Protein AF-A0A967X5P2-F1 (afdb_monomer_lite)

Secondary structure (DSSP, 8-state):
------SBSSGGGHHHHHHHHHHHTT--TT-TT-----S--B---HHHHHHHTTT-HHHHHHHHHHHHH-----------PPPPP--TT--TTT-

Foldseek 3Di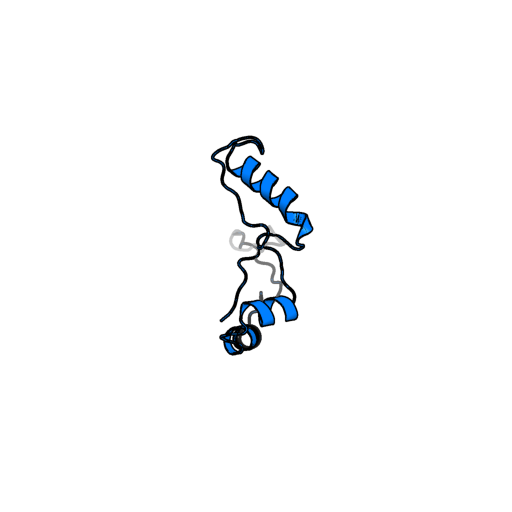:
DDDQQAPEADLVCQVVVQCVQCVVVVHDPPDPPGDHDDSRRHDDDLVVRCVVCVVPNVVSVVVVVVVVPDDDDPDDPDPPDDDDDDDPPDDPVRD

Sequence (95 aa):
VASNDCHYLLPEDHDAHDVLVCIQTGKTVKTRDRMTYTGQHYLKTRAEMAELFHWAPEAVTNSLAVAERCDFSFGENKLHLPDFPVPEGYDLDGY

pLDDT: mean 94.74, std 4.95, range [74.44, 98.56]

Structure (mmCIF, N/CA/C/O backbone):
data_AF-A0A967X5P2-F1
#
_entry.id   AF-A0A967X5P2-F1
#
loop_
_atom_site.group_PDB
_atom_site.id
_atom_site.type_symbol
_atom_site.label_atom_id
_atom_site.label_alt_id
_atom_site.label_comp_id
_atom_site.label_asym_id
_atom_site.label_entity_id
_atom_site.label_seq_id
_atom_site.pdbx_PDB_ins_code
_atom_site.Cartn_x
_atom_site.Cartn_y
_atom_site.Cartn_z
_atom_site.occupancy
_atom_site.B_iso_or_equiv
_atom_site.auth_seq_id
_atom_site.auth_comp_id
_atom_site.auth_asym_id
_atom_site.auth_atom_id
_atom_site.pdbx_PDB_model_num
ATOM 1 N N . VAL A 1 1 ? -6.425 -10.466 -9.102 1.00 95.94 1 VAL A N 1
ATOM 2 C CA . VAL A 1 1 ? -6.547 -9.025 -8.775 1.00 95.94 1 VAL A CA 1
ATOM 3 C C . VAL A 1 1 ? -5.145 -8.506 -8.519 1.00 95.94 1 VAL A C 1
ATOM 5 O O . VAL A 1 1 ? -4.414 -9.195 -7.819 1.00 95.94 1 VAL A O 1
ATOM 8 N N . ALA A 1 2 ? -4.749 -7.386 -9.123 1.00 98.00 2 ALA A N 1
ATOM 9 C CA . ALA A 1 2 ? -3.417 -6.804 -8.962 1.00 98.00 2 ALA A CA 1
ATOM 10 C C . ALA A 1 2 ? -3.349 -5.856 -7.750 1.00 98.00 2 ALA A C 1
ATOM 12 O O . ALA A 1 2 ? -4.267 -5.067 -7.528 1.00 98.00 2 ALA A O 1
ATOM 13 N N . SER A 1 3 ? -2.245 -5.909 -7.006 1.00 97.81 3 SER A N 1
ATOM 14 C CA . SER A 1 3 ? -1.859 -4.962 -5.951 1.00 97.81 3 SER A CA 1
ATOM 15 C C . SER A 1 3 ? -0.333 -4.768 -5.976 1.00 97.81 3 SER A C 1
ATOM 17 O O . SER A 1 3 ? 0.366 -5.555 -6.613 1.00 97.81 3 SER A O 1
ATOM 19 N N . ASN A 1 4 ? 0.182 -3.711 -5.333 1.00 97.88 4 ASN A N 1
ATOM 20 C CA . ASN A 1 4 ? 1.623 -3.389 -5.309 1.00 97.88 4 ASN A CA 1
ATOM 21 C C . ASN A 1 4 ? 2.230 -3.357 -3.892 1.00 97.88 4 ASN A C 1
ATOM 23 O O . ASN A 1 4 ? 3.369 -2.934 -3.727 1.00 97.88 4 ASN A O 1
ATOM 27 N N . ASP A 1 5 ? 1.470 -3.776 -2.873 1.00 97.44 5 ASP A N 1
ATOM 28 C CA . ASP A 1 5 ? 1.923 -3.797 -1.473 1.00 97.44 5 ASP A CA 1
ATOM 29 C C . ASP A 1 5 ? 2.596 -2.473 -1.047 1.00 97.44 5 ASP A C 1
ATOM 31 O O . ASP A 1 5 ? 3.766 -2.419 -0.654 1.00 97.44 5 ASP A O 1
ATOM 35 N N . CYS A 1 6 ? 1.875 -1.366 -1.250 1.00 97.75 6 CYS A N 1
ATOM 36 C CA . CYS A 1 6 ? 2.415 -0.025 -1.062 1.00 97.75 6 CYS A CA 1
ATOM 37 C C . CYS A 1 6 ? 2.681 0.259 0.423 1.00 97.75 6 CYS A C 1
ATOM 39 O O . CYS A 1 6 ? 1.789 0.105 1.253 1.00 97.75 6 CYS A O 1
ATOM 41 N N . HIS A 1 7 ? 3.881 0.742 0.732 1.00 97.81 7 HIS A N 1
ATOM 42 C CA . HIS A 1 7 ? 4.305 1.167 2.070 1.00 97.81 7 HIS A CA 1
ATOM 43 C C . HIS A 1 7 ? 4.561 2.681 2.156 1.00 97.81 7 HIS A C 1
ATOM 45 O O . HIS A 1 7 ? 4.689 3.232 3.247 1.00 97.81 7 HIS A O 1
ATOM 51 N N . TYR A 1 8 ? 4.650 3.357 1.010 1.00 98.06 8 TYR A N 1
ATOM 52 C CA . TYR A 1 8 ? 4.883 4.795 0.899 1.00 98.06 8 TYR A CA 1
ATOM 53 C C . TYR A 1 8 ? 4.226 5.350 -0.372 1.00 98.06 8 TYR A C 1
ATOM 55 O O . TYR A 1 8 ? 3.693 4.594 -1.189 1.00 98.06 8 TYR A O 1
ATOM 63 N N . LEU A 1 9 ? 4.177 6.678 -0.507 1.00 98.00 9 LEU A N 1
ATOM 64 C CA . LEU A 1 9 ? 3.386 7.324 -1.552 1.00 98.00 9 LEU A CA 1
ATOM 65 C C . LEU A 1 9 ? 4.170 7.448 -2.860 1.00 98.00 9 LEU A C 1
ATOM 67 O O . LEU A 1 9 ? 3.696 6.966 -3.888 1.00 98.00 9 LEU A O 1
ATOM 71 N N . LEU A 1 10 ? 5.352 8.066 -2.813 1.00 98.25 10 LEU A N 1
ATOM 72 C CA . LEU A 1 10 ? 6.166 8.393 -3.984 1.00 98.25 10 LEU A CA 1
ATOM 73 C C . LEU A 1 10 ? 7.451 7.548 -4.040 1.00 98.25 10 LEU A C 1
ATOM 75 O O . LEU A 1 10 ? 7.936 7.114 -2.996 1.00 98.25 10 LEU A O 1
ATOM 79 N N . PRO A 1 11 ? 8.042 7.305 -5.225 1.00 97.69 11 PRO A N 1
ATOM 80 C CA . PRO A 1 11 ? 9.301 6.563 -5.342 1.00 97.69 11 PRO A CA 1
ATOM 81 C C . PRO A 1 11 ? 10.434 7.118 -4.462 1.00 97.69 11 PRO A C 1
ATOM 83 O O . PRO A 1 11 ? 11.187 6.345 -3.871 1.00 97.69 11 PRO A O 1
ATOM 86 N N . GLU A 1 12 ? 10.538 8.444 -4.354 1.00 97.88 12 GLU A N 1
ATOM 87 C CA . GLU A 1 12 ? 11.543 9.149 -3.550 1.00 97.88 12 GLU A CA 1
ATOM 88 C C . GLU A 1 12 ? 11.390 8.953 -2.033 1.00 97.88 12 GLU A C 1
ATOM 90 O O . GLU A 1 12 ? 12.357 9.138 -1.295 1.00 97.88 12 GLU A O 1
ATOM 95 N N . ASP A 1 13 ? 10.226 8.500 -1.556 1.00 98.25 13 ASP A N 1
ATOM 96 C CA . ASP A 1 13 ? 9.984 8.240 -0.131 1.00 98.25 13 ASP A CA 1
ATOM 97 C C . ASP A 1 13 ? 10.681 6.957 0.364 1.00 98.25 13 ASP A C 1
ATOM 99 O O . ASP A 1 13 ? 10.638 6.644 1.559 1.00 98.25 13 ASP A O 1
ATOM 103 N N . HIS A 1 14 ? 11.338 6.204 -0.528 1.00 97.94 14 HIS A N 1
ATOM 104 C CA . HIS A 1 14 ? 12.030 4.963 -0.185 1.00 97.94 14 HIS A CA 1
ATOM 105 C C . HIS A 1 14 ? 13.041 5.144 0.955 1.00 97.94 14 HIS A C 1
ATOM 107 O O . HIS A 1 14 ? 13.047 4.340 1.887 1.00 97.94 14 HIS A O 1
ATOM 113 N N . ASP A 1 15 ? 13.846 6.208 0.922 1.00 97.19 15 ASP A N 1
ATOM 114 C CA . ASP A 1 15 ? 14.872 6.458 1.940 1.00 97.19 15 ASP A CA 1
ATOM 115 C C . ASP A 1 15 ? 14.246 6.774 3.307 1.00 97.19 15 ASP A C 1
ATOM 117 O O . ASP A 1 15 ? 14.734 6.329 4.348 1.00 97.19 15 ASP A O 1
ATOM 121 N N . ALA A 1 16 ? 13.119 7.495 3.321 1.00 98.00 16 ALA A N 1
ATOM 122 C CA . ALA A 1 16 ? 12.374 7.769 4.546 1.00 98.00 16 ALA A CA 1
ATOM 123 C C . ALA A 1 16 ? 11.7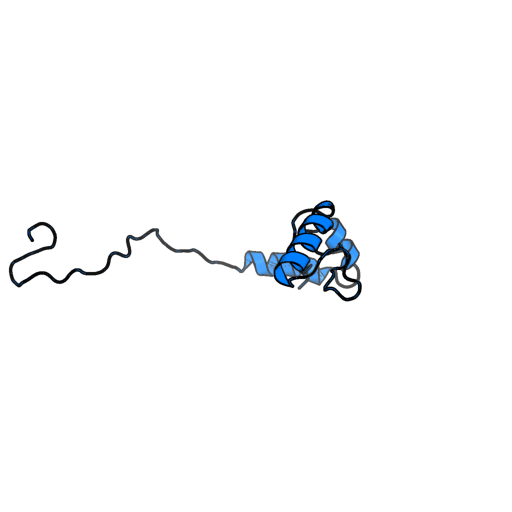79 6.479 5.135 1.00 98.00 16 ALA A C 1
ATOM 125 O O . ALA A 1 16 ? 11.892 6.229 6.339 1.00 98.00 16 ALA A O 1
ATOM 126 N N . HIS A 1 17 ? 11.198 5.627 4.286 1.00 98.12 17 HIS A N 1
ATOM 127 C CA . HIS A 1 17 ? 10.692 4.317 4.690 1.00 98.12 17 HIS A CA 1
ATOM 128 C C . HIS A 1 17 ? 11.814 3.397 5.199 1.00 98.12 17 HIS A C 1
ATOM 130 O O . HIS A 1 17 ? 11.652 2.705 6.202 1.00 98.12 17 HIS A O 1
ATOM 136 N N . ASP A 1 18 ? 12.979 3.411 4.556 1.00 97.25 18 ASP A N 1
ATOM 137 C CA . ASP A 1 18 ? 14.141 2.626 4.967 1.00 97.25 18 ASP A CA 1
ATOM 138 C C . ASP A 1 18 ? 14.625 2.994 6.381 1.00 97.25 18 ASP A C 1
ATOM 140 O O . ASP A 1 18 ? 14.885 2.120 7.219 1.00 97.25 18 ASP A O 1
ATOM 144 N N . VAL A 1 19 ? 14.663 4.294 6.689 1.00 97.75 19 VAL A N 1
ATOM 145 C CA . VAL A 1 19 ? 14.958 4.790 8.039 1.00 97.75 19 VAL A CA 1
ATOM 146 C C . VAL A 1 19 ? 13.876 4.362 9.034 1.00 97.75 19 VAL A C 1
ATOM 148 O O . VAL A 1 19 ? 14.212 3.936 10.142 1.00 97.75 19 VAL A O 1
ATOM 151 N N . LEU A 1 20 ? 12.596 4.409 8.656 1.00 97.94 20 LEU A N 1
ATOM 152 C CA . LEU A 1 20 ? 11.495 3.960 9.514 1.00 97.94 20 LEU A CA 1
ATOM 153 C C . LEU A 1 20 ? 11.625 2.472 9.885 1.00 97.94 20 LEU A C 1
ATOM 155 O O . LEU A 1 20 ? 11.499 2.117 11.058 1.00 97.94 20 LEU A O 1
ATOM 159 N N . VAL A 1 21 ? 11.967 1.612 8.921 1.00 97.62 21 VAL A N 1
ATOM 160 C CA . VAL A 1 21 ? 12.231 0.181 9.163 1.00 97.62 21 VAL A CA 1
ATOM 161 C C . VAL A 1 21 ? 13.427 -0.011 10.101 1.00 97.62 21 VAL A C 1
ATOM 163 O O . VAL A 1 21 ? 13.400 -0.869 10.989 1.00 97.62 21 VAL A O 1
ATOM 166 N N . CYS A 1 22 ? 14.477 0.802 9.961 1.00 98.00 22 CYS A N 1
ATOM 167 C CA . CYS A 1 22 ? 15.614 0.784 10.883 1.00 98.00 22 CYS A CA 1
ATOM 168 C C . CYS A 1 22 ? 15.192 1.131 12.319 1.00 98.00 22 CYS A C 1
ATOM 170 O O . CYS A 1 22 ? 15.574 0.419 13.249 1.00 98.00 22 CYS A O 1
ATOM 172 N N . ILE A 1 23 ? 14.362 2.165 12.497 1.00 97.62 23 ILE A N 1
ATOM 173 C CA . ILE A 1 23 ? 13.821 2.561 13.807 1.00 97.62 23 ILE A CA 1
ATOM 174 C C . ILE A 1 23 ? 13.005 1.415 14.411 1.00 97.62 23 ILE A C 1
ATOM 176 O O . ILE A 1 23 ? 13.267 1.011 15.544 1.00 97.62 23 ILE A O 1
ATOM 180 N N . GLN A 1 24 ? 12.073 0.841 13.645 1.00 97.56 24 GLN A N 1
ATOM 181 C CA . GLN A 1 24 ? 11.229 -0.270 14.092 1.00 97.56 24 GLN A CA 1
ATOM 182 C C . GLN A 1 24 ? 12.049 -1.492 14.527 1.00 97.56 24 GLN A C 1
ATOM 184 O O . GLN A 1 24 ? 11.685 -2.186 15.474 1.00 97.56 24 GLN A O 1
ATOM 189 N N . THR A 1 25 ? 13.159 -1.765 13.841 1.00 96.94 25 THR A N 1
ATOM 190 C CA . THR A 1 25 ? 13.995 -2.948 14.093 1.00 96.94 25 THR A CA 1
ATOM 191 C C . THR A 1 25 ? 15.168 -2.690 15.041 1.00 96.94 25 THR A C 1
ATOM 193 O O . THR A 1 25 ? 15.961 -3.601 15.281 1.00 96.94 25 THR A O 1
ATOM 196 N N . GLY A 1 26 ? 15.303 -1.474 15.583 1.00 97.06 26 GLY A N 1
ATOM 197 C CA . GLY A 1 26 ? 16.418 -1.096 16.457 1.00 97.06 26 GLY A CA 1
ATOM 198 C C . GLY A 1 26 ? 17.790 -1.165 15.771 1.00 97.06 26 GLY A C 1
ATOM 199 O O . GLY A 1 26 ? 18.801 -1.417 16.427 1.00 97.06 26 GLY A O 1
ATOM 200 N N . LYS A 1 27 ? 17.838 -0.993 14.446 1.00 97.06 27 LYS A N 1
ATOM 201 C CA . LYS A 1 27 ? 19.058 -1.039 13.624 1.00 97.06 27 LYS A CA 1
ATOM 202 C C . LYS A 1 27 ? 19.385 0.349 13.072 1.00 97.06 27 LYS A C 1
ATOM 204 O O . LYS A 1 27 ? 18.597 1.282 13.164 1.00 97.06 27 LYS A O 1
ATOM 209 N N . THR A 1 28 ? 20.572 0.495 12.489 1.00 96.81 28 THR A N 1
ATOM 210 C CA . THR A 1 28 ? 20.960 1.721 11.771 1.00 96.81 28 THR A CA 1
ATOM 211 C C . THR A 1 28 ? 21.030 1.440 10.276 1.00 96.81 28 THR A C 1
ATOM 213 O O . THR A 1 28 ? 21.252 0.296 9.880 1.00 96.81 28 THR A O 1
ATOM 216 N N . VAL A 1 29 ? 20.959 2.480 9.441 1.00 95.69 29 VAL A N 1
ATOM 217 C CA . VAL A 1 29 ? 21.110 2.346 7.977 1.00 95.69 29 VAL A CA 1
ATOM 218 C C . VAL A 1 29 ? 22.427 1.670 7.560 1.00 95.69 29 VAL A C 1
ATOM 220 O O . VAL A 1 29 ? 22.498 1.058 6.499 1.00 95.69 29 VAL A O 1
ATOM 223 N N . LYS A 1 30 ? 23.457 1.719 8.421 1.00 96.38 30 LYS A N 1
ATOM 224 C CA . LYS A 1 30 ? 24.781 1.107 8.207 1.00 96.38 30 LYS A CA 1
ATOM 225 C C . LYS A 1 30 ? 24.853 -0.379 8.593 1.00 96.38 30 LYS A C 1
ATOM 227 O O . LYS A 1 30 ? 25.881 -1.015 8.375 1.00 96.38 30 LYS A O 1
ATOM 232 N N . THR A 1 31 ? 23.812 -0.945 9.203 1.00 96.38 31 THR A N 1
ATOM 233 C CA . THR A 1 31 ? 23.795 -2.348 9.635 1.00 96.38 31 THR A CA 1
ATOM 234 C C . THR A 1 31 ? 23.683 -3.275 8.418 1.00 96.38 31 THR A C 1
ATOM 236 O O . THR A 1 31 ? 22.687 -3.230 7.709 1.00 96.38 31 THR A O 1
ATOM 239 N N . ARG A 1 32 ? 24.687 -4.136 8.180 1.00 90.88 32 ARG A N 1
ATOM 240 C CA . ARG A 1 32 ? 24.791 -4.973 6.961 1.00 90.88 32 ARG A CA 1
ATOM 241 C C . ARG A 1 32 ? 23.634 -5.960 6.767 1.00 90.88 32 ARG A C 1
ATOM 243 O O . ARG A 1 32 ? 23.229 -6.200 5.641 1.00 90.88 32 ARG A O 1
ATOM 250 N N . ASP A 1 33 ? 23.139 -6.542 7.855 1.00 92.56 33 ASP A N 1
ATOM 251 C CA . ASP A 1 33 ? 22.079 -7.559 7.843 1.00 92.56 33 ASP A CA 1
ATOM 252 C C . ASP A 1 33 ? 20.804 -6.994 8.480 1.00 92.56 33 ASP A C 1
ATOM 254 O O . ASP A 1 33 ? 20.350 -7.407 9.553 1.00 92.56 33 ASP A O 1
ATOM 258 N N . ARG A 1 34 ? 20.300 -5.909 7.891 1.00 94.94 34 ARG A N 1
ATOM 259 C CA . ARG A 1 34 ? 19.058 -5.249 8.303 1.00 94.94 34 ARG A CA 1
ATOM 260 C C . ARG A 1 34 ? 17.958 -5.529 7.289 1.00 94.94 34 ARG A C 1
ATOM 262 O O . ARG A 1 34 ? 18.228 -5.763 6.114 1.00 94.94 34 ARG A O 1
ATOM 269 N N . MET A 1 35 ? 16.717 -5.471 7.756 1.00 94.69 35 MET A N 1
ATOM 270 C CA . MET A 1 35 ? 15.562 -5.559 6.872 1.00 94.69 35 MET A CA 1
ATOM 271 C C . MET A 1 35 ? 15.583 -4.368 5.903 1.00 94.69 35 MET A C 1
ATOM 273 O O . MET A 1 35 ? 15.797 -3.233 6.328 1.00 94.69 35 MET A O 1
ATOM 277 N N . THR A 1 36 ? 15.420 -4.649 4.612 1.00 93.69 36 THR A N 1
ATOM 278 C CA . THR A 1 36 ? 15.436 -3.679 3.506 1.00 93.69 36 THR A CA 1
ATOM 279 C C . THR A 1 36 ? 14.333 -4.024 2.512 1.00 93.69 36 THR A C 1
ATOM 281 O O . THR A 1 36 ? 13.880 -5.167 2.452 1.00 93.69 36 THR A O 1
ATOM 284 N N . TYR A 1 37 ? 13.909 -3.031 1.734 1.00 94.88 37 TYR A N 1
ATOM 285 C CA . TYR A 1 37 ? 12.895 -3.162 0.687 1.00 94.88 37 TYR A CA 1
ATOM 286 C C . TYR A 1 37 ? 13.464 -2.690 -0.658 1.00 94.88 37 TYR A C 1
ATOM 288 O O . TYR A 1 37 ? 14.455 -1.970 -0.698 1.00 94.88 37 TYR A O 1
ATOM 296 N N . THR A 1 38 ? 12.842 -3.082 -1.772 1.00 92.62 38 THR A N 1
ATOM 297 C CA . THR A 1 38 ? 13.407 -2.931 -3.134 1.00 92.62 38 THR A CA 1
ATOM 298 C C . THR A 1 38 ? 13.186 -1.561 -3.795 1.00 92.62 38 THR A C 1
ATOM 300 O O . THR A 1 38 ? 13.457 -1.397 -4.983 1.00 92.62 38 THR A O 1
ATOM 303 N N . GLY A 1 39 ? 12.632 -0.579 -3.080 1.00 95.25 39 GLY A N 1
ATOM 304 C CA . GLY A 1 39 ? 12.273 0.724 -3.655 1.00 95.25 39 GLY A CA 1
ATOM 305 C C . GLY A 1 39 ? 10.966 0.736 -4.460 1.00 95.25 39 GLY A C 1
ATOM 306 O O . GLY A 1 39 ? 10.456 1.806 -4.773 1.00 95.25 39 GLY A O 1
ATOM 307 N N . GLN A 1 40 ? 10.347 -0.418 -4.725 1.00 97.56 40 GLN A N 1
ATOM 308 C CA . GLN A 1 40 ? 9.166 -0.523 -5.596 1.00 97.56 40 GLN A CA 1
ATOM 309 C C . GLN A 1 40 ? 7.807 -0.432 -4.885 1.00 97.56 40 GLN A C 1
ATOM 311 O O . GLN A 1 40 ? 6.773 -0.489 -5.552 1.00 97.56 40 GLN A O 1
ATOM 316 N N . HIS A 1 41 ? 7.795 -0.233 -3.567 1.00 97.75 41 HIS A N 1
ATOM 317 C CA . HIS A 1 41 ? 6.597 -0.264 -2.718 1.00 97.75 41 HIS A CA 1
ATOM 318 C C . HIS A 1 41 ? 5.899 1.106 -2.602 1.00 97.75 41 HIS A C 1
ATOM 320 O O . HIS A 1 41 ? 5.327 1.425 -1.561 1.00 97.75 41 HIS A O 1
ATOM 326 N N . TYR A 1 42 ? 5.953 1.922 -3.659 1.00 98.56 42 TYR A N 1
ATOM 327 C CA . TYR A 1 42 ? 5.204 3.180 -3.755 1.00 98.56 42 TYR A CA 1
ATOM 328 C C . TYR A 1 42 ? 3.848 2.983 -4.445 1.00 98.56 42 TYR A C 1
ATOM 330 O O . TYR A 1 42 ? 3.589 1.942 -5.061 1.00 98.56 42 TYR A O 1
ATOM 338 N N . LEU A 1 43 ? 2.984 3.998 -4.393 1.00 98.44 43 LEU A N 1
ATOM 339 C CA . LEU A 1 43 ? 1.724 3.996 -5.128 1.00 98.44 43 LEU A CA 1
ATOM 340 C C . LEU A 1 43 ? 1.968 4.233 -6.626 1.00 98.44 43 LEU A C 1
ATOM 342 O O . LEU A 1 43 ? 2.020 5.365 -7.101 1.00 98.44 43 LEU A O 1
ATOM 346 N N . LYS A 1 44 ? 2.114 3.139 -7.375 1.00 98.38 44 LYS A N 1
ATOM 347 C CA . LYS A 1 44 ? 2.297 3.171 -8.829 1.00 98.38 44 LYS A CA 1
ATOM 348 C C . LYS A 1 44 ? 1.083 3.746 -9.552 1.00 98.38 44 LYS A C 1
ATOM 350 O O . LYS A 1 44 ? -0.070 3.504 -9.192 1.00 98.38 44 LYS A O 1
ATOM 355 N N . THR A 1 45 ? 1.355 4.450 -10.640 1.00 98.19 45 THR A N 1
ATOM 356 C CA . THR A 1 45 ? 0.346 4.897 -11.594 1.00 98.19 45 THR A CA 1
ATOM 357 C C . THR A 1 45 ? -0.314 3.709 -12.296 1.00 98.19 45 THR A C 1
ATOM 359 O O . THR A 1 45 ? 0.234 2.608 -12.393 1.00 98.19 45 THR A O 1
ATOM 362 N N . ARG A 1 46 ? -1.493 3.949 -12.884 1.00 96.94 46 ARG A N 1
ATOM 363 C CA . ARG A 1 46 ? -2.187 2.952 -13.714 1.00 96.94 46 ARG A CA 1
ATOM 364 C C . ARG A 1 46 ? -1.308 2.427 -14.855 1.00 96.94 46 ARG A C 1
ATOM 366 O O . ARG A 1 46 ? -1.395 1.247 -15.173 1.00 96.94 46 ARG A O 1
ATOM 373 N N . ALA A 1 47 ? -0.505 3.292 -15.478 1.00 98.12 47 ALA A N 1
ATOM 374 C CA . ALA A 1 47 ? 0.357 2.916 -16.597 1.00 98.12 47 ALA A CA 1
ATOM 375 C C . ALA A 1 47 ? 1.483 1.973 -16.150 1.00 98.12 47 ALA A C 1
ATOM 377 O O . ALA A 1 47 ? 1.672 0.926 -16.759 1.00 98.12 47 ALA A O 1
ATOM 378 N N . GLU A 1 48 ? 2.159 2.289 -15.043 1.00 98.25 48 GLU A N 1
ATOM 379 C CA . GLU A 1 48 ? 3.192 1.418 -14.465 1.00 98.25 48 GLU A CA 1
ATOM 380 C C . GLU A 1 48 ? 2.619 0.058 -14.043 1.00 98.25 48 GLU A C 1
ATOM 382 O O . GLU A 1 48 ? 3.234 -0.976 -14.290 1.00 98.25 48 GLU A O 1
ATOM 387 N N . MET A 1 49 ? 1.419 0.038 -13.450 1.00 98.31 49 MET A N 1
ATOM 388 C CA . MET A 1 49 ? 0.738 -1.214 -13.099 1.00 98.31 49 MET A CA 1
ATOM 389 C C . MET A 1 49 ? 0.326 -2.016 -14.338 1.00 98.31 49 MET A C 1
ATOM 391 O O . MET A 1 49 ? 0.445 -3.237 -14.337 1.00 98.31 49 MET A O 1
ATOM 395 N N . ALA A 1 50 ? -0.139 -1.360 -15.403 1.00 97.81 50 ALA A N 1
ATOM 396 C CA . ALA A 1 50 ? -0.481 -2.039 -16.651 1.00 97.81 50 ALA A CA 1
ATOM 397 C C . ALA A 1 50 ? 0.747 -2.689 -17.306 1.00 97.81 50 ALA A C 1
ATOM 399 O O . ALA A 1 50 ? 0.641 -3.807 -17.798 1.00 97.81 50 ALA A O 1
ATOM 400 N N . GLU A 1 51 ? 1.904 -2.028 -17.255 1.00 98.25 51 GLU A N 1
ATOM 401 C CA . GLU A 1 51 ? 3.168 -2.587 -17.742 1.00 98.25 51 GLU A CA 1
ATOM 402 C C . GLU A 1 51 ? 3.628 -3.780 -16.887 1.00 98.25 51 GLU A C 1
ATOM 404 O O . GLU A 1 51 ? 3.952 -4.849 -17.408 1.00 98.25 51 GLU A O 1
ATOM 409 N N . LEU A 1 52 ? 3.582 -3.650 -15.555 1.00 97.56 52 LEU A N 1
ATOM 410 C CA . LEU A 1 52 ? 3.971 -4.717 -14.624 1.00 97.56 52 LEU A CA 1
ATOM 411 C C . LEU A 1 52 ? 3.104 -5.981 -14.777 1.00 97.56 52 LEU A C 1
ATOM 413 O O . LEU A 1 52 ? 3.594 -7.105 -14.647 1.00 97.56 52 LEU A O 1
ATOM 417 N N . PHE A 1 53 ? 1.821 -5.793 -15.081 1.00 98.00 53 PHE A N 1
ATOM 418 C CA . PHE A 1 53 ? 0.835 -6.857 -15.264 1.00 98.00 53 PHE A CA 1
ATOM 419 C C . PHE A 1 53 ? 0.442 -7.052 -16.739 1.00 98.00 53 PHE A C 1
ATOM 421 O O . PHE A 1 53 ? -0.653 -7.536 -17.016 1.00 98.00 53 PHE A O 1
ATOM 428 N N . HIS A 1 54 ? 1.320 -6.727 -17.699 1.00 97.75 54 HIS A N 1
ATOM 429 C CA . HIS A 1 54 ? 1.018 -6.848 -19.137 1.00 97.75 54 HIS A CA 1
ATOM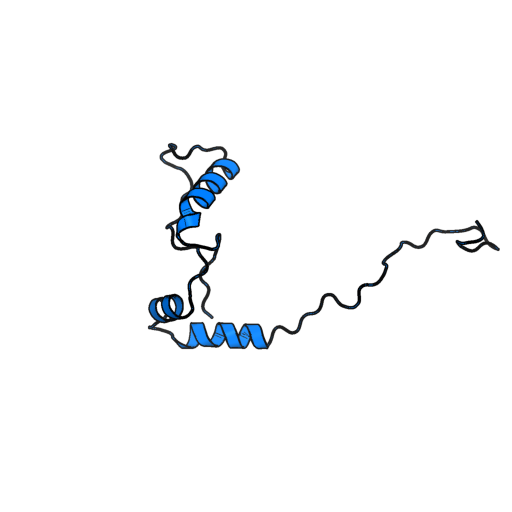 430 C C . HIS A 1 54 ? 0.603 -8.269 -19.558 1.00 97.75 54 HIS A C 1
ATOM 432 O O . HIS A 1 54 ? -0.153 -8.445 -20.510 1.00 97.75 54 HIS A O 1
ATOM 438 N N . TRP A 1 55 ? 1.085 -9.286 -18.840 1.00 98.06 55 TRP A N 1
ATOM 439 C CA . TRP A 1 55 ? 0.774 -10.700 -19.056 1.00 98.06 55 TRP A CA 1
ATOM 440 C C . TRP A 1 55 ? -0.598 -11.124 -18.501 1.00 98.06 55 TRP A C 1
ATOM 442 O O . TRP A 1 55 ? -1.079 -12.197 -18.855 1.00 98.06 55 TRP A O 1
ATOM 452 N N . ALA A 1 56 ? -1.226 -10.298 -17.657 1.00 98.19 56 ALA A N 1
ATOM 453 C CA . ALA A 1 56 ? -2.582 -10.488 -17.134 1.00 98.19 56 ALA A CA 1
ATOM 454 C C . ALA A 1 56 ? -3.301 -9.131 -16.956 1.00 98.19 56 ALA A C 1
ATOM 456 O O . ALA A 1 56 ? -3.529 -8.688 -15.820 1.00 98.19 56 ALA A O 1
ATOM 457 N N . PRO A 1 57 ? -3.669 -8.439 -18.054 1.00 97.44 57 PRO A N 1
ATOM 458 C CA . PRO A 1 57 ? -4.315 -7.124 -17.995 1.00 97.44 57 PRO A CA 1
ATOM 459 C C . PRO A 1 57 ? -5.610 -7.118 -17.169 1.00 97.44 57 PRO A C 1
ATOM 461 O O . PRO A 1 57 ? -5.943 -6.125 -16.514 1.00 97.44 57 PRO A O 1
ATOM 464 N N . GLU A 1 58 ? -6.323 -8.246 -17.143 1.00 98.12 58 GLU A N 1
ATOM 465 C CA . GLU A 1 58 ? -7.534 -8.446 -16.356 1.00 98.12 58 GLU A CA 1
ATOM 466 C C . GLU A 1 58 ? -7.287 -8.333 -14.847 1.00 98.12 58 GLU A C 1
ATOM 468 O O . GLU A 1 58 ? -8.192 -7.981 -14.093 1.00 98.12 58 GLU A O 1
ATOM 473 N N . ALA A 1 59 ? -6.065 -8.587 -14.367 1.00 98.31 59 ALA A N 1
ATOM 474 C CA . ALA A 1 59 ? -5.737 -8.422 -12.956 1.00 98.31 59 ALA A CA 1
ATOM 475 C C . ALA A 1 59 ? -5.863 -6.955 -12.516 1.00 98.31 59 ALA A C 1
ATOM 477 O O . ALA A 1 59 ? -6.333 -6.705 -11.401 1.00 98.31 59 ALA A O 1
ATOM 478 N N . VAL A 1 60 ? -5.498 -6.015 -13.397 1.00 98.12 60 VAL A N 1
ATOM 479 C CA . VAL A 1 60 ? -5.607 -4.566 -13.173 1.00 98.12 60 VAL A CA 1
ATOM 480 C C . VAL A 1 60 ? -7.055 -4.103 -13.299 1.00 98.12 60 VAL A C 1
ATOM 482 O O . VAL A 1 60 ? -7.521 -3.349 -12.457 1.00 98.12 60 VAL A O 1
ATOM 485 N N . THR A 1 61 ? -7.818 -4.566 -14.293 1.00 97.69 61 THR A N 1
ATOM 486 C CA . THR A 1 61 ? -9.237 -4.168 -14.409 1.00 97.69 61 THR A CA 1
ATOM 487 C C . THR A 1 61 ? -10.093 -4.748 -13.284 1.00 97.69 61 THR A C 1
ATOM 489 O O . THR A 1 61 ? -11.019 -4.095 -12.809 1.00 97.69 61 THR A O 1
ATOM 492 N N . ASN A 1 62 ? -9.764 -5.948 -12.802 1.00 98.31 62 ASN A N 1
ATOM 493 C CA . ASN A 1 62 ? -10.477 -6.572 -11.692 1.00 98.31 62 ASN A CA 1
ATOM 494 C C . ASN A 1 62 ? -10.289 -5.828 -10.362 1.00 98.31 62 ASN A C 1
ATOM 496 O O . ASN A 1 62 ? -11.159 -5.946 -9.504 1.00 98.31 62 ASN A O 1
ATOM 500 N N . SER A 1 63 ? -9.203 -5.068 -10.159 1.00 97.94 63 SER A N 1
ATOM 501 C CA . SER A 1 63 ? -9.058 -4.269 -8.929 1.00 97.94 63 SER A CA 1
ATOM 502 C C . SER A 1 63 ? -10.099 -3.150 -8.860 1.00 97.94 63 SER A C 1
ATOM 504 O O . SER A 1 63 ? -10.687 -2.938 -7.801 1.00 97.94 63 SER A O 1
ATOM 506 N N . LEU A 1 64 ? -10.412 -2.520 -9.998 1.00 97.06 64 LEU A N 1
ATOM 507 C CA . LEU A 1 64 ? -11.504 -1.553 -10.107 1.00 97.06 64 LEU A CA 1
ATOM 508 C C . LEU A 1 64 ? -12.863 -2.218 -9.859 1.00 97.06 64 LEU A C 1
ATOM 510 O O . LEU A 1 64 ? -13.636 -1.723 -9.049 1.00 97.06 64 LEU A O 1
ATOM 514 N N . ALA A 1 65 ? -13.122 -3.376 -10.473 1.00 98.12 65 ALA A N 1
ATOM 515 C CA . ALA A 1 65 ? -14.384 -4.094 -10.275 1.00 98.12 65 ALA A CA 1
ATOM 516 C C . ALA A 1 65 ? -14.606 -4.530 -8.814 1.00 98.12 65 ALA A C 1
ATOM 518 O O . ALA A 1 65 ? -15.745 -4.614 -8.361 1.00 98.12 65 ALA A O 1
ATOM 519 N N . VAL A 1 66 ? -13.535 -4.830 -8.068 1.00 98.25 66 VAL A N 1
ATOM 520 C CA . VAL A 1 66 ? -13.613 -5.073 -6.619 1.00 98.25 66 VAL A CA 1
ATOM 521 C C . VAL A 1 66 ? -13.946 -3.779 -5.880 1.00 98.25 66 VAL A C 1
ATOM 523 O O . VAL A 1 66 ? -14.868 -3.785 -5.072 1.00 98.25 66 VAL A O 1
ATOM 526 N N . ALA A 1 67 ? -13.252 -2.677 -6.181 1.00 97.38 67 ALA A N 1
ATOM 527 C CA . ALA A 1 67 ? -13.506 -1.379 -5.556 1.00 97.38 67 ALA A CA 1
ATOM 528 C C . ALA A 1 67 ? -14.951 -0.891 -5.769 1.00 97.38 67 ALA A C 1
ATOM 530 O O . ALA A 1 67 ? -15.580 -0.435 -4.823 1.00 97.38 67 ALA A O 1
ATOM 531 N N . GLU A 1 68 ? -15.508 -1.059 -6.970 1.00 97.88 68 GLU A N 1
ATOM 532 C CA . GLU A 1 68 ? -16.897 -0.695 -7.294 1.00 97.88 68 GLU A CA 1
ATOM 533 C C . GLU A 1 68 ? -17.945 -1.525 -6.535 1.00 97.88 68 GLU A C 1
ATOM 535 O O . GLU A 1 68 ? -19.085 -1.093 -6.389 1.00 97.88 68 GLU A O 1
ATOM 540 N N . ARG A 1 69 ? -17.583 -2.719 -6.049 1.00 98.12 69 ARG A N 1
ATOM 541 C CA . ARG A 1 69 ? -18.469 -3.587 -5.251 1.00 98.12 69 ARG A CA 1
ATOM 542 C C . ARG A 1 69 ? -18.368 -3.328 -3.749 1.00 98.12 69 ARG A C 1
ATOM 544 O O . ARG A 1 69 ? -19.169 -3.877 -2.994 1.00 98.12 69 ARG A O 1
ATOM 551 N N . CYS A 1 70 ? -17.382 -2.553 -3.306 1.00 97.50 70 CYS A N 1
ATOM 552 C CA . CYS A 1 70 ? -17.219 -2.201 -1.903 1.00 97.50 70 CYS A CA 1
ATOM 553 C C . CYS A 1 70 ? -18.227 -1.110 -1.520 1.00 97.50 70 CYS A C 1
ATOM 555 O O . CYS A 1 70 ? -17.943 0.077 -1.652 1.00 97.50 70 CYS A O 1
ATOM 557 N N . ASP A 1 71 ? -19.389 -1.524 -1.017 1.00 96.00 71 ASP A N 1
ATOM 558 C CA . ASP A 1 71 ? -20.409 -0.638 -0.449 1.00 96.00 71 ASP A CA 1
ATOM 559 C C . ASP A 1 71 ? -20.326 -0.659 1.085 1.00 96.00 71 ASP A C 1
ATOM 561 O O . ASP A 1 71 ? -20.869 -1.541 1.753 1.00 96.00 71 ASP A O 1
ATOM 565 N N . PHE A 1 72 ? -19.554 0.272 1.647 1.00 94.81 72 PHE A N 1
ATOM 566 C CA . PHE A 1 72 ? -19.377 0.425 3.090 1.00 94.81 72 PHE A CA 1
ATOM 567 C C . PHE A 1 72 ? -19.555 1.886 3.504 1.00 94.81 72 PHE A C 1
ATOM 569 O O . PHE A 1 72 ? -19.019 2.799 2.878 1.00 94.81 72 PHE A O 1
ATOM 576 N N . SER A 1 73 ? -20.250 2.092 4.622 1.00 92.88 73 SER A N 1
ATOM 577 C CA . SER A 1 73 ? -20.412 3.386 5.280 1.00 92.88 73 SER A CA 1
ATOM 578 C C . SER A 1 73 ? -20.199 3.219 6.782 1.00 92.88 73 SER A C 1
ATOM 580 O O . SER A 1 73 ? -20.657 2.238 7.367 1.00 92.88 73 SER A O 1
ATOM 582 N N . PHE A 1 74 ? -19.561 4.202 7.425 1.00 89.50 74 PHE A N 1
ATOM 583 C CA . PHE A 1 74 ? -19.450 4.272 8.890 1.00 89.50 74 PHE A CA 1
ATOM 584 C C . PHE A 1 74 ? -20.809 4.477 9.590 1.00 89.50 74 PHE A C 1
ATOM 586 O O . PHE A 1 74 ? -20.876 4.456 10.817 1.00 89.50 74 PHE A O 1
ATOM 593 N N . GLY A 1 75 ? -21.892 4.640 8.824 1.00 88.19 75 GLY A N 1
ATOM 594 C CA . GLY A 1 75 ? -23.225 4.916 9.336 1.00 88.19 75 GLY A CA 1
ATOM 595 C C . GLY A 1 75 ? -23.411 6.390 9.689 1.00 88.19 75 GLY A C 1
ATOM 596 O O . GLY A 1 75 ? -22.615 7.257 9.328 1.00 88.19 75 GLY A O 1
ATOM 597 N N . GLU A 1 76 ? -24.509 6.686 10.374 1.00 88.88 76 GLU A N 1
ATOM 598 C CA . GLU A 1 76 ? -24.788 8.029 10.879 1.00 88.88 76 GLU A CA 1
ATOM 599 C C . GLU A 1 76 ? -23.871 8.353 12.065 1.00 88.88 76 GLU A C 1
ATOM 601 O O . GLU A 1 76 ? -23.625 7.500 12.918 1.00 88.88 76 GLU A O 1
ATOM 606 N N . ASN A 1 77 ? -23.416 9.604 12.161 1.00 86.88 77 ASN A N 1
ATOM 607 C CA . ASN A 1 77 ? -22.658 10.084 13.315 1.00 86.88 77 ASN A CA 1
ATOM 608 C C . ASN A 1 77 ? -23.581 10.204 14.542 1.00 86.88 77 ASN A C 1
ATOM 610 O O . ASN A 1 77 ? -24.164 11.261 14.790 1.00 86.88 77 ASN A O 1
ATOM 614 N N . LYS A 1 78 ? -23.760 9.101 15.275 1.00 89.44 78 LYS A N 1
ATOM 615 C CA . LYS A 1 78 ? -24.569 9.041 16.496 1.00 89.44 78 LYS A CA 1
ATOM 616 C C . LYS A 1 78 ? -23.696 9.237 17.726 1.00 89.44 78 LYS A C 1
ATOM 618 O O . LYS A 1 78 ? -22.599 8.697 17.836 1.00 89.44 78 LYS A O 1
ATOM 623 N N . LEU A 1 79 ? -24.226 9.988 18.683 1.00 89.12 79 LEU A N 1
ATOM 624 C CA . LEU A 1 79 ? -23.675 10.042 20.029 1.00 89.12 79 LEU A CA 1
ATOM 625 C C . LEU A 1 79 ? -23.900 8.685 20.704 1.00 89.12 79 LEU A C 1
ATOM 627 O O . LEU A 1 79 ? -25.028 8.322 21.023 1.00 89.12 79 LEU A O 1
ATOM 631 N N . HIS A 1 80 ? -22.817 7.943 20.919 1.00 88.19 80 HIS A N 1
ATOM 632 C CA . HIS A 1 80 ? -22.812 6.706 21.698 1.00 88.19 80 HIS A CA 1
ATOM 633 C C . HIS A 1 80 ? -22.434 7.018 23.148 1.00 88.19 80 HIS A C 1
ATOM 635 O O . HIS A 1 80 ? -21.338 6.688 23.602 1.00 88.19 80 HIS A O 1
ATOM 641 N N . LEU A 1 81 ? -23.318 7.731 23.849 1.00 89.56 81 LEU A N 1
ATOM 642 C CA . LEU A 1 81 ? -23.142 8.013 25.272 1.00 89.56 81 LEU A CA 1
ATOM 643 C C . LEU A 1 81 ? -23.566 6.791 26.103 1.00 89.56 81 LEU A C 1
ATOM 645 O O . LEU A 1 81 ? -24.538 6.129 25.738 1.00 89.56 81 LEU A O 1
ATOM 649 N N . PRO A 1 82 ? -22.849 6.467 27.191 1.00 88.56 82 PRO A N 1
ATOM 650 C CA . PRO A 1 82 ? -23.276 5.424 28.112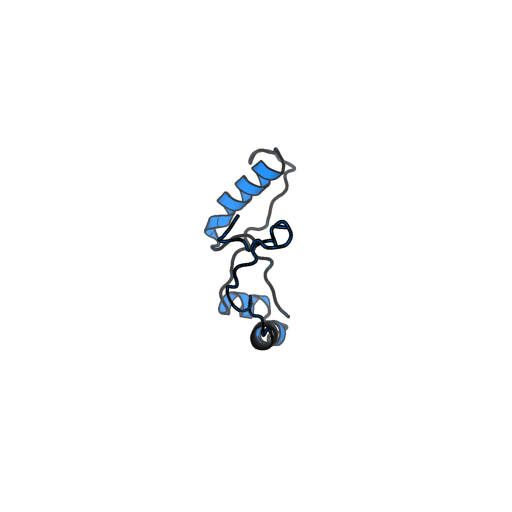 1.00 88.56 82 PRO A CA 1
ATOM 651 C C . PRO A 1 82 ? -24.528 5.861 28.876 1.00 88.56 82 PRO A C 1
ATOM 653 O O . PRO A 1 82 ? -24.665 7.030 29.238 1.00 88.56 82 PRO A O 1
ATOM 656 N N . ASP A 1 83 ? -25.395 4.901 29.189 1.00 84.69 83 ASP A N 1
ATOM 657 C CA . ASP A 1 83 ? -26.511 5.130 30.101 1.00 84.69 83 ASP A CA 1
ATOM 658 C C . ASP A 1 83 ? -25.969 5.316 31.526 1.00 84.69 83 ASP A C 1
ATOM 660 O O . ASP A 1 83 ? -25.327 4.419 32.084 1.00 84.69 83 ASP A O 1
ATOM 664 N N . PHE A 1 84 ? -26.208 6.485 32.125 1.00 87.62 84 PHE A N 1
ATOM 665 C CA . PHE A 1 84 ? -25.863 6.736 33.522 1.00 87.62 84 PHE A CA 1
ATOM 666 C C . PHE A 1 84 ? -27.066 6.387 34.416 1.00 87.62 84 PHE A C 1
ATOM 668 O O . PHE A 1 84 ? -28.143 6.959 34.234 1.00 87.62 84 PHE A O 1
ATOM 675 N N . PRO A 1 85 ? -26.930 5.436 35.361 1.00 88.81 85 PRO A N 1
ATOM 676 C CA . PRO A 1 85 ? -28.045 5.023 36.200 1.00 88.81 85 PRO A CA 1
ATOM 677 C C . PRO A 1 85 ? -28.384 6.122 37.209 1.00 88.81 85 PRO A C 1
ATOM 679 O O . PRO A 1 85 ? -27.552 6.491 38.038 1.00 88.81 85 PRO A O 1
ATOM 682 N N . VAL A 1 86 ? -29.624 6.603 37.166 1.00 90.38 86 VAL A N 1
ATOM 683 C CA . VAL A 1 86 ? -30.175 7.549 38.144 1.00 90.38 86 VAL A CA 1
ATOM 684 C C . VA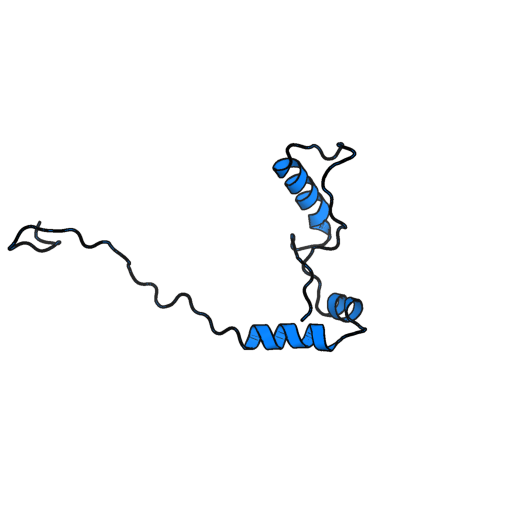L A 1 86 ? -31.168 6.845 39.080 1.00 90.38 86 VAL A C 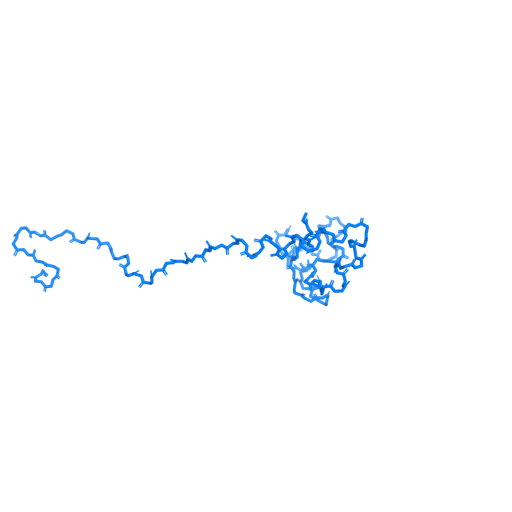1
ATOM 686 O O . VAL A 1 86 ? -31.768 5.839 38.688 1.00 90.38 86 VAL A O 1
ATOM 689 N N . PRO A 1 87 ? -31.331 7.315 40.332 1.00 90.56 87 PRO A N 1
ATOM 690 C CA . PRO A 1 87 ? -32.325 6.769 41.255 1.00 90.56 87 PRO A CA 1
ATOM 691 C C . PRO A 1 87 ? -33.761 6.874 40.717 1.00 90.56 87 PRO A C 1
ATOM 693 O O . PRO A 1 87 ? -34.071 7.725 39.886 1.00 90.56 87 PRO A O 1
ATOM 696 N N . GLU A 1 88 ? -34.662 6.033 41.233 1.00 88.38 88 GLU A N 1
ATOM 697 C CA . GLU A 1 88 ? -36.079 6.057 40.851 1.00 88.38 88 GLU A CA 1
ATOM 698 C C . GLU A 1 88 ? -36.697 7.443 41.117 1.00 88.38 88 GLU A C 1
ATOM 700 O O . GLU A 1 88 ? -36.571 7.994 42.211 1.00 88.38 88 GLU A O 1
ATOM 705 N N . GLY A 1 89 ? -37.348 8.011 40.099 1.00 88.12 89 GLY A N 1
ATOM 706 C CA . GLY A 1 89 ? -37.930 9.356 40.144 1.00 88.12 89 GLY A CA 1
ATOM 707 C C . GLY A 1 89 ? -37.038 10.481 39.603 1.00 88.12 89 GLY A C 1
ATOM 708 O O . GLY A 1 89 ? -37.514 11.612 39.533 1.00 88.12 89 GLY A O 1
ATOM 709 N N . TYR A 1 90 ? -35.801 10.186 39.189 1.00 83.81 90 TYR A N 1
ATOM 710 C CA . TYR A 1 90 ? -34.891 11.132 38.533 1.00 83.81 90 TYR A CA 1
ATOM 711 C C . TYR A 1 90 ? -34.703 10.798 37.044 1.00 83.81 90 TYR A C 1
ATOM 713 O O . TYR A 1 90 ? -34.829 9.643 36.635 1.00 83.81 90 TYR A O 1
ATOM 721 N N . ASP A 1 91 ? -34.376 11.809 36.240 1.00 88.19 91 ASP A N 1
ATOM 722 C CA . ASP A 1 91 ? -33.766 11.676 34.912 1.00 88.19 91 ASP A CA 1
ATOM 723 C C . ASP A 1 91 ? -32.340 12.268 34.933 1.00 88.19 91 ASP A C 1
ATOM 725 O O . ASP A 1 91 ? -31.869 12.723 35.977 1.00 88.19 91 ASP A O 1
ATOM 729 N N . LEU A 1 92 ? -31.617 12.221 33.806 1.00 83.38 92 LEU A N 1
ATOM 730 C CA . LEU A 1 92 ? -30.243 12.745 33.725 1.00 83.38 92 LEU A CA 1
ATOM 731 C C . LEU A 1 92 ? -30.153 14.267 33.897 1.00 83.38 92 LEU A C 1
ATOM 733 O O . LEU A 1 92 ? -29.099 14.754 34.293 1.00 83.38 92 LEU A O 1
ATOM 737 N N . ASP A 1 93 ? -31.221 15.002 33.587 1.00 83.69 93 ASP A N 1
ATOM 738 C CA . ASP A 1 93 ? -31.251 16.462 33.705 1.00 83.69 93 ASP A CA 1
ATOM 739 C C . ASP A 1 93 ? -31.605 16.908 35.137 1.00 83.69 93 ASP A C 1
ATOM 741 O O . ASP A 1 93 ? -31.236 18.003 35.564 1.00 83.69 93 ASP A O 1
ATOM 745 N N . GLY A 1 94 ? -32.339 16.071 35.877 1.00 78.75 94 GLY A N 1
ATOM 746 C CA . GLY A 1 94 ? -32.842 16.336 37.221 1.00 78.75 94 GLY A CA 1
ATOM 747 C C . GLY A 1 94 ? -32.004 15.776 38.375 1.00 78.75 94 GLY A C 1
ATOM 748 O O . GLY A 1 94 ? -32.346 16.064 39.526 1.00 78.75 94 GLY A O 1
ATOM 749 N N . TYR A 1 95 ? -30.958 14.983 38.104 1.00 74.44 95 TYR A N 1
ATOM 750 C CA . TYR A 1 95 ? -29.986 14.487 39.095 1.00 74.44 95 TYR A CA 1
ATOM 751 C C . TYR A 1 95 ? -28.743 15.383 39.170 1.00 74.44 95 TYR A C 1
ATOM 753 O O . TYR A 1 95 ? -28.425 15.849 40.290 1.00 74.44 95 TYR A O 1
#

Radius of gyration: 24.61 Å; chains: 1; bounding box: 63×27×60 Å